Protein AF-A0A7T7HN95-F1 (afdb_monomer)

Foldseek 3Di:
DLLVVLVVLLVVLVVQLVVLVVLCVDPVSVVCSVVSNVVSVVSNVVSVVSNVVVVVVVVVVVVD

Radius of gyration: 15.63 Å; Cα contacts (8 Å, |Δi|>4): 84; chains: 1; bounding box: 35×11×46 Å

pLDDT: mean 90.53, std 7.44, range [56.31, 97.12]

Sequence (64 aa):
MNIVNGIFTIFNGFLVVVVGIIFCCTIIGLLWGPAVVMFGSGMIVKGFAQIGIGTYNAVKSRDQ

Secondary structure (DSSP, 8-state):
-HHHHHHHHHHHHHHHHHHHHHHHTSHHHHHHHHHHHHHHHHHHHHHHHHHHHHHHHHHHTT--

Mean predicted aligned error: 4.22 Å

Organism: NCBI:txid2583532

Solvent-ac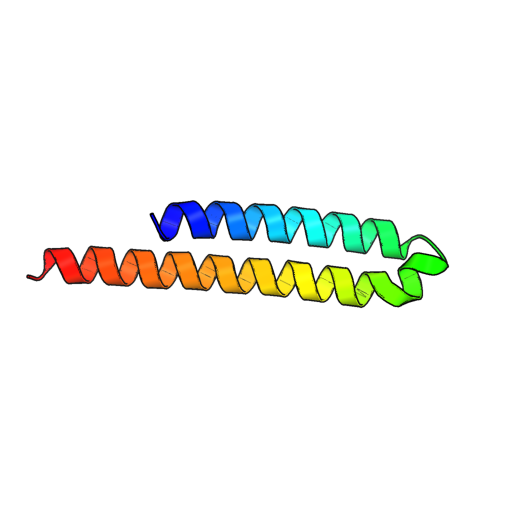cessible surface area (backbone atoms only — not comparable to full-atom values): 3098 Å² total; per-residue (Å²): 111,45,40,64,52,10,53,53,34,28,55,52,11,49,54,39,27,54,51,13,57,58,35,39,78,35,83,72,19,58,77,45,12,64,58,38,28,51,51,13,51,51,34,30,55,51,10,52,50,33,27,52,52,35,50,51,54,56,54,57,65,71,79,110

Structure (mmCIF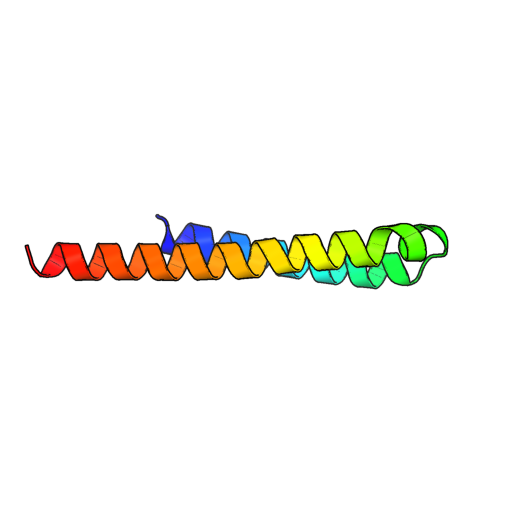, N/CA/C/O backbone):
data_AF-A0A7T7HN95-F1
#
_entry.id   AF-A0A7T7HN95-F1
#
loop_
_atom_site.group_PDB
_atom_site.id
_atom_site.type_symbol
_atom_site.label_atom_id
_atom_site.label_alt_id
_atom_site.label_comp_id
_atom_site.label_asym_id
_atom_site.label_entity_id
_atom_site.label_seq_id
_atom_site.pdbx_PDB_ins_code
_atom_site.Cartn_x
_atom_site.Cartn_y
_atom_site.Cartn_z
_atom_site.occupancy
_atom_site.B_iso_or_equiv
_atom_site.auth_seq_id
_atom_site.auth_comp_id
_atom_site.auth_asym_id
_atom_site.auth_atom_id
_atom_site.pdbx_PDB_model_num
ATOM 1 N N . MET A 1 1 ? -6.690 -0.975 17.590 1.00 68.56 1 MET A N 1
ATOM 2 C CA . MET A 1 1 ? -5.511 -1.259 16.736 1.00 68.56 1 MET A CA 1
ATOM 3 C C . MET A 1 1 ? -5.834 -1.232 15.235 1.00 68.56 1 MET A C 1
ATOM 5 O O . MET A 1 1 ? -5.052 -0.665 14.486 1.00 68.56 1 MET A O 1
ATOM 9 N N . ASN A 1 2 ? -6.993 -1.745 14.790 1.00 80.50 2 ASN A N 1
ATOM 10 C CA . ASN A 1 2 ? -7.362 -1.830 13.360 1.00 80.50 2 ASN A CA 1
ATOM 11 C C . ASN A 1 2 ? -7.462 -0.484 12.618 1.00 80.50 2 ASN A C 1
ATOM 13 O O . ASN A 1 2 ? -7.059 -0.413 11.463 1.00 80.50 2 ASN A O 1
ATOM 17 N N . ILE A 1 3 ? -7.937 0.582 13.276 1.00 86.50 3 ILE A N 1
ATOM 18 C CA . ILE A 1 3 ? -8.050 1.916 12.655 1.00 86.50 3 ILE A CA 1
ATOM 19 C C . ILE A 1 3 ? -6.665 2.490 12.329 1.00 86.50 3 ILE A C 1
ATOM 21 O O . ILE A 1 3 ? -6.399 2.872 11.194 1.00 86.50 3 ILE A O 1
ATOM 25 N N . VAL A 1 4 ? -5.754 2.488 13.307 1.00 89.88 4 VAL A N 1
ATOM 26 C CA . VAL A 1 4 ? -4.379 2.984 13.126 1.00 89.88 4 VAL A CA 1
ATOM 27 C C . VAL A 1 4 ? -3.638 2.152 12.079 1.00 89.88 4 VAL A C 1
ATOM 29 O O . VAL A 1 4 ? -3.009 2.708 11.184 1.00 89.88 4 VAL A O 1
ATOM 32 N N . ASN A 1 5 ? -3.776 0.824 12.126 1.00 91.31 5 ASN A N 1
ATOM 33 C CA . ASN A 1 5 ? -3.146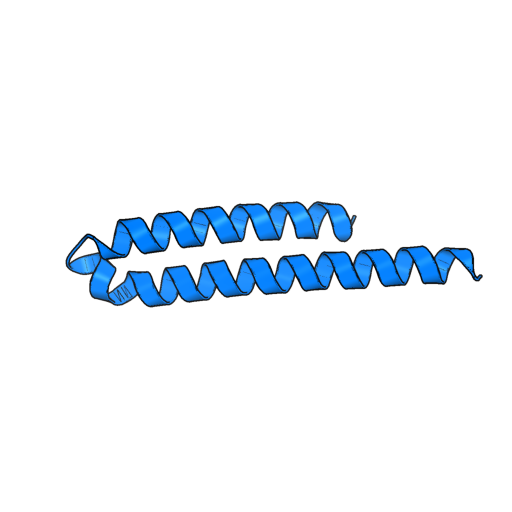 -0.057 11.143 1.00 91.31 5 ASN A CA 1
ATOM 34 C C . ASN A 1 5 ? -3.702 0.161 9.722 1.00 91.31 5 ASN A C 1
ATOM 36 O O . ASN A 1 5 ? -2.956 0.100 8.744 1.00 91.31 5 ASN A O 1
ATOM 40 N N . GLY A 1 6 ? -4.995 0.476 9.607 1.00 91.25 6 GLY A N 1
ATOM 41 C CA . GLY A 1 6 ? -5.622 0.857 8.346 1.00 91.25 6 GLY A CA 1
ATOM 42 C C . GLY A 1 6 ? -5.053 2.159 7.777 1.00 91.25 6 GLY A C 1
ATOM 43 O O . GLY A 1 6 ? -4.731 2.200 6.594 1.00 91.25 6 GLY A O 1
ATOM 44 N N . ILE A 1 7 ? -4.817 3.178 8.614 1.00 94.50 7 ILE A N 1
ATOM 45 C CA . ILE A 1 7 ? -4.161 4.435 8.201 1.00 94.50 7 ILE A CA 1
ATOM 46 C C . ILE A 1 7 ? -2.749 4.168 7.660 1.00 94.50 7 ILE A C 1
ATOM 48 O O . ILE A 1 7 ? -2.417 4.625 6.566 1.00 94.50 7 ILE A O 1
ATOM 52 N N . PHE A 1 8 ? -1.933 3.385 8.375 1.00 94.75 8 PHE A N 1
ATOM 53 C CA . PHE A 1 8 ? -0.593 3.008 7.900 1.00 94.75 8 PHE A CA 1
ATOM 54 C C . PHE A 1 8 ? -0.641 2.235 6.578 1.00 94.75 8 PHE A C 1
ATOM 56 O O . PHE A 1 8 ? 0.179 2.468 5.692 1.00 94.75 8 PHE A O 1
ATOM 63 N N . THR A 1 9 ? -1.622 1.346 6.421 1.00 95.31 9 THR A N 1
ATOM 64 C CA . THR A 1 9 ? -1.802 0.563 5.191 1.00 95.31 9 THR A CA 1
ATOM 65 C C . THR A 1 9 ? -2.184 1.455 4.006 1.00 95.31 9 THR A C 1
ATOM 67 O O . THR A 1 9 ? -1.642 1.266 2.918 1.00 95.31 9 THR A O 1
ATOM 70 N N . ILE A 1 10 ? -3.049 2.458 4.211 1.00 97.12 10 ILE A N 1
ATOM 71 C CA . ILE A 1 10 ? -3.389 3.459 3.185 1.00 97.12 10 ILE A CA 1
ATOM 72 C C . ILE A 1 10 ? -2.148 4.254 2.785 1.00 97.12 10 ILE A C 1
ATOM 74 O O . ILE A 1 10 ? -1.861 4.381 1.596 1.00 97.12 10 ILE A O 1
ATOM 78 N N . PHE A 1 11 ? -1.398 4.761 3.764 1.00 96.69 11 PHE A N 1
ATOM 79 C CA . PHE A 1 11 ? -0.208 5.564 3.498 1.00 96.69 11 PHE A CA 1
ATOM 80 C C . PHE A 1 11 ? 0.852 4.771 2.725 1.00 96.69 11 PHE A C 1
ATOM 82 O O . PHE A 1 11 ? 1.399 5.257 1.738 1.00 96.69 11 PHE A O 1
ATOM 89 N N . ASN A 1 12 ? 1.087 3.517 3.114 1.00 95.94 12 ASN A N 1
ATOM 90 C CA . ASN A 1 12 ? 2.019 2.652 2.400 1.00 95.94 12 ASN A CA 1
ATOM 91 C C . ASN A 1 12 ? 1.525 2.335 0.977 1.00 95.94 12 ASN A C 1
ATOM 93 O O . ASN A 1 12 ? 2.296 2.402 0.025 1.00 95.94 12 ASN A O 1
ATOM 97 N N . GLY A 1 13 ? 0.226 2.068 0.808 1.00 95.81 13 GLY A N 1
ATOM 98 C CA . GLY A 1 13 ? -0.379 1.879 -0.511 1.00 95.81 13 GLY A CA 1
ATOM 99 C C . GLY A 1 13 ? -0.200 3.096 -1.424 1.00 95.81 13 GLY A C 1
ATOM 100 O O . GLY A 1 13 ? 0.155 2.934 -2.589 1.00 95.81 13 GLY A O 1
ATOM 101 N N . PHE A 1 14 ? -0.349 4.313 -0.890 1.00 96.31 14 PHE A N 1
ATOM 102 C CA . PHE A 1 14 ? -0.079 5.553 -1.624 1.00 96.31 14 PHE A CA 1
ATOM 103 C C . PHE A 1 14 ? 1.381 5.650 -2.085 1.00 96.31 14 PHE A C 1
ATOM 105 O O . PHE A 1 14 ? 1.628 5.918 -3.260 1.00 96.31 14 PHE A O 1
ATOM 112 N N . LEU A 1 15 ? 2.349 5.375 -1.203 1.00 96.75 15 LEU A N 1
ATOM 113 C CA . LEU A 1 15 ? 3.769 5.374 -1.575 1.00 96.75 15 LEU A CA 1
ATOM 114 C C . LEU A 1 15 ? 4.066 4.364 -2.689 1.00 96.75 15 LEU A C 1
ATOM 116 O O . LEU A 1 15 ? 4.782 4.684 -3.636 1.00 96.75 15 LEU A O 1
ATOM 120 N N . VAL A 1 16 ? 3.473 3.170 -2.618 1.00 96.19 16 VAL A N 1
ATOM 121 C CA . VAL A 1 16 ? 3.623 2.140 -3.654 1.00 96.19 16 VAL A CA 1
ATOM 122 C C . VAL A 1 16 ? 3.033 2.594 -4.991 1.00 96.19 16 VAL A C 1
ATOM 124 O O . VAL A 1 16 ? 3.656 2.373 -6.027 1.00 96.19 16 VAL A O 1
ATOM 127 N N . VAL A 1 17 ? 1.880 3.272 -4.992 1.00 96.62 17 VAL A N 1
ATOM 128 C CA . VAL A 1 17 ? 1.304 3.858 -6.215 1.00 96.62 17 VAL A CA 1
ATOM 129 C C . VAL A 1 17 ? 2.248 4.895 -6.820 1.00 96.62 17 VAL A C 1
ATOM 131 O O . VAL A 1 17 ? 2.519 4.836 -8.017 1.00 96.62 17 VAL A O 1
ATOM 134 N N . VAL A 1 18 ? 2.790 5.807 -6.009 1.00 95.62 18 VAL A N 1
ATOM 135 C CA . VAL A 1 18 ? 3.736 6.833 -6.477 1.00 95.62 18 VAL A CA 1
ATOM 136 C C . VAL A 1 18 ? 4.977 6.189 -7.095 1.00 95.62 18 VAL A C 1
ATOM 138 O O . VAL A 1 18 ? 5.373 6.556 -8.201 1.00 95.62 18 VAL A O 1
ATOM 141 N N . VAL A 1 19 ? 5.554 5.184 -6.434 1.00 93.00 19 VAL A N 1
ATOM 142 C CA . VAL A 1 19 ? 6.695 4.430 -6.971 1.00 93.00 19 VAL A CA 1
ATOM 143 C C . VAL A 1 19 ? 6.324 3.719 -8.271 1.00 93.00 19 VAL A C 1
ATOM 145 O O . VAL A 1 19 ? 7.094 3.775 -9.224 1.00 93.00 19 VAL A O 1
ATOM 148 N N . GLY A 1 20 ? 5.144 3.102 -8.351 1.00 92.56 20 GLY A N 1
ATOM 149 C CA . GLY A 1 20 ? 4.656 2.450 -9.566 1.00 92.56 20 GLY A CA 1
ATOM 150 C C . GLY A 1 20 ? 4.527 3.413 -10.748 1.00 92.56 20 GLY A C 1
ATOM 151 O O . GLY A 1 20 ? 4.949 3.079 -11.853 1.00 92.56 20 GLY A O 1
ATOM 152 N N . ILE A 1 21 ? 4.028 4.631 -10.510 1.00 93.31 21 ILE A N 1
ATOM 153 C CA . ILE A 1 21 ? 3.939 5.689 -11.529 1.00 93.31 21 ILE A CA 1
ATOM 154 C C . ILE A 1 21 ? 5.336 6.121 -11.989 1.00 93.31 21 ILE A C 1
ATOM 156 O O . ILE A 1 21 ? 5.572 6.227 -13.189 1.00 93.31 21 ILE A O 1
ATOM 160 N N . ILE A 1 22 ? 6.278 6.325 -11.064 1.00 92.06 22 ILE A N 1
ATOM 161 C CA . ILE A 1 22 ? 7.670 6.662 -11.410 1.00 92.06 22 ILE A CA 1
ATOM 162 C C . ILE A 1 22 ? 8.305 5.528 -12.223 1.00 92.06 22 ILE A C 1
ATOM 164 O O . ILE A 1 22 ? 9.010 5.778 -13.199 1.00 92.06 22 ILE A O 1
ATOM 168 N N . PHE A 1 23 ? 8.029 4.276 -11.858 1.00 89.44 23 PHE A N 1
ATOM 169 C CA . PHE A 1 23 ? 8.551 3.110 -12.558 1.00 89.44 23 PHE A CA 1
ATOM 170 C C . PHE A 1 23 ? 8.035 3.051 -14.002 1.00 89.44 23 PHE A C 1
ATOM 172 O O . PHE A 1 23 ? 8.837 2.816 -14.909 1.00 89.44 23 PHE A O 1
ATOM 179 N N . CYS A 1 24 ? 6.756 3.374 -14.244 1.00 90.88 24 CYS A N 1
ATOM 180 C CA . CYS A 1 24 ? 6.165 3.478 -15.589 1.00 90.88 24 CYS A CA 1
ATOM 181 C C . CYS A 1 24 ? 6.916 4.431 -16.536 1.00 90.88 24 CYS A C 1
ATOM 183 O O . CYS A 1 24 ? 6.787 4.288 -17.747 1.00 90.88 24 CYS A O 1
ATOM 185 N N . CYS A 1 25 ? 7.716 5.375 -16.029 1.00 90.25 25 CYS 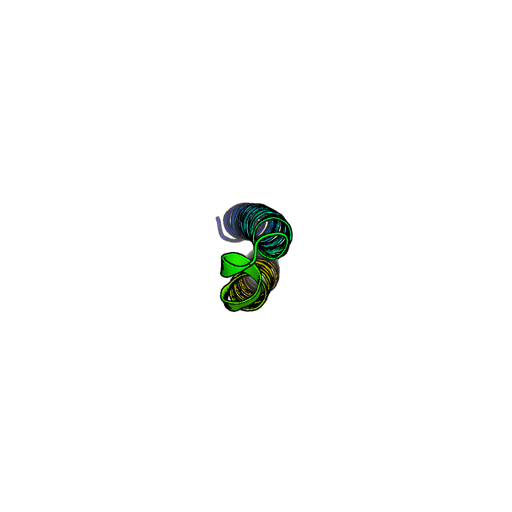A N 1
ATOM 186 C CA . CYS A 1 25 ? 8.542 6.254 -16.864 1.00 90.25 25 CYS A CA 1
ATOM 187 C C . CYS A 1 25 ? 9.755 5.543 -17.497 1.00 90.25 25 CYS A C 1
ATOM 189 O O . CYS A 1 25 ? 10.467 6.138 -18.302 1.00 90.25 25 CYS A O 1
ATOM 191 N N . THR A 1 26 ? 10.017 4.284 -17.141 1.00 90.75 26 THR A N 1
ATOM 192 C CA . THR A 1 26 ? 11.113 3.474 -17.691 1.00 90.75 26 THR A CA 1
ATOM 193 C C . THR A 1 26 ? 10.577 2.383 -18.619 1.00 90.75 26 THR A C 1
ATOM 195 O O . THR A 1 26 ? 9.478 1.872 -18.417 1.00 90.75 26 THR A O 1
ATOM 198 N N . ILE A 1 27 ? 11.371 1.960 -19.611 1.00 86.00 27 ILE A N 1
ATOM 199 C CA . ILE A 1 27 ? 10.984 0.879 -20.543 1.00 86.00 27 ILE A CA 1
ATOM 200 C C . ILE A 1 27 ? 10.632 -0.412 -19.784 1.00 86.00 27 ILE A C 1
ATOM 202 O O . ILE A 1 27 ? 9.649 -1.074 -20.099 1.00 86.00 27 ILE A O 1
ATOM 206 N N . ILE A 1 28 ? 11.406 -0.744 -18.747 1.00 83.56 28 ILE A N 1
ATOM 207 C CA . ILE A 1 28 ? 11.160 -1.919 -17.899 1.00 83.56 28 ILE A CA 1
ATOM 208 C C . ILE A 1 28 ? 9.892 -1.726 -17.064 1.00 83.56 28 ILE A C 1
ATOM 210 O O . ILE A 1 28 ? 9.100 -2.654 -16.902 1.00 83.56 28 ILE A O 1
ATOM 214 N N . GLY A 1 29 ? 9.670 -0.525 -16.541 1.00 85.25 29 GLY A N 1
ATOM 215 C CA . GLY A 1 29 ? 8.504 -0.255 -15.720 1.00 85.25 29 GLY A CA 1
ATOM 216 C C . GLY A 1 29 ? 7.210 -0.042 -16.495 1.00 85.25 29 GLY A C 1
ATOM 217 O O . GLY A 1 29 ? 6.159 -0.138 -15.881 1.00 85.25 29 GLY A O 1
ATOM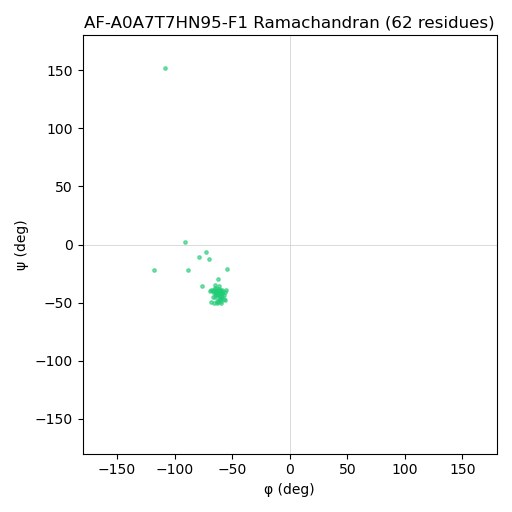 218 N N . LEU A 1 30 ? 7.217 0.111 -17.821 1.00 89.06 30 LEU A N 1
ATOM 219 C CA . LEU A 1 30 ? 5.989 -0.016 -18.621 1.00 89.06 30 LEU A CA 1
ATOM 220 C C . LEU A 1 30 ? 5.375 -1.426 -18.529 1.00 89.06 30 LEU A C 1
ATOM 222 O O . LEU A 1 30 ? 4.156 -1.563 -18.601 1.00 89.06 30 LEU A O 1
ATOM 226 N N . LEU A 1 31 ? 6.194 -2.465 -18.322 1.00 89.06 31 LEU A N 1
ATOM 227 C CA . LEU A 1 31 ? 5.723 -3.851 -18.193 1.00 89.06 31 LEU A CA 1
ATOM 228 C C . LEU A 1 31 ? 5.095 -4.139 -16.821 1.00 89.06 31 LEU A C 1
ATOM 230 O O . LEU A 1 31 ? 4.134 -4.897 -16.729 1.00 89.06 31 LEU A O 1
ATOM 234 N N . TRP A 1 32 ? 5.632 -3.539 -15.755 1.00 87.38 32 TRP A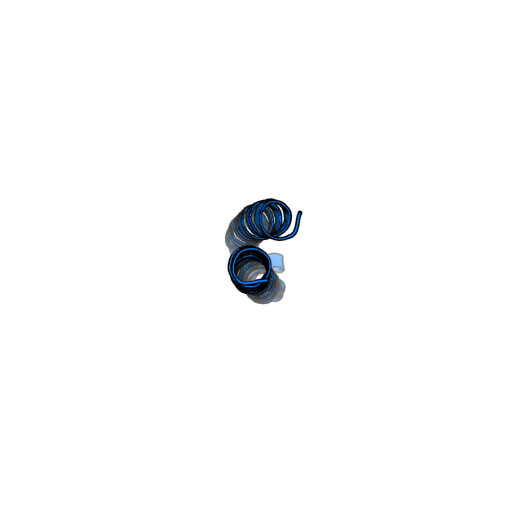 N 1
ATOM 235 C CA . TRP A 1 32 ? 5.288 -3.902 -14.371 1.00 87.38 32 TRP A CA 1
ATOM 236 C C . TRP A 1 32 ? 4.649 -2.775 -13.566 1.00 87.38 32 TRP A C 1
ATOM 238 O O . TRP A 1 32 ? 3.946 -3.030 -12.592 1.00 87.38 32 TRP A O 1
ATOM 248 N N . GLY A 1 33 ? 4.857 -1.527 -13.963 1.00 90.69 33 GLY A N 1
ATOM 249 C CA . GLY A 1 33 ? 4.347 -0.342 -13.286 1.00 90.69 33 GLY A CA 1
ATOM 250 C C . GLY A 1 33 ? 2.824 -0.341 -13.138 1.00 90.69 33 GLY A C 1
ATOM 251 O O . GLY A 1 33 ? 2.362 -0.111 -12.020 1.00 90.69 33 GLY A O 1
ATOM 252 N N . PRO A 1 34 ? 2.021 -0.719 -14.157 1.00 92.94 34 PRO A N 1
ATOM 253 C CA . PRO A 1 34 ? 0.573 -0.857 -13.985 1.00 92.94 34 PRO A CA 1
ATOM 254 C C . PRO A 1 34 ? 0.185 -1.873 -12.901 1.00 92.94 34 PRO A C 1
ATOM 256 O O . PRO A 1 34 ? -0.724 -1.617 -12.112 1.00 92.94 34 PRO A O 1
ATOM 259 N N . ALA A 1 35 ? 0.902 -2.999 -12.807 1.00 93.06 35 ALA A N 1
ATOM 260 C CA . ALA A 1 35 ? 0.667 -4.007 -11.774 1.00 93.06 35 ALA A CA 1
ATOM 261 C C . ALA A 1 35 ? 1.044 -3.491 -10.374 1.00 93.06 35 ALA A C 1
ATOM 263 O O . ALA A 1 35 ? 0.306 -3.718 -9.415 1.00 93.06 35 ALA A O 1
ATOM 264 N N . VAL A 1 36 ? 2.143 -2.740 -10.254 1.00 94.31 36 VAL A N 1
ATOM 265 C CA . VAL A 1 36 ? 2.559 -2.095 -8.996 1.00 94.31 36 VAL A CA 1
ATOM 266 C C . VAL A 1 36 ? 1.535 -1.045 -8.551 1.00 94.31 36 VAL A C 1
ATOM 268 O O . VAL A 1 36 ? 1.145 -1.023 -7.383 1.00 94.31 36 VAL A O 1
ATOM 271 N N . VAL A 1 37 ? 1.031 -0.221 -9.475 1.00 96.00 37 VAL A N 1
ATOM 272 C CA . VAL A 1 37 ? -0.026 0.767 -9.198 1.00 96.00 37 VAL A CA 1
ATOM 273 C C . VAL A 1 37 ? -1.322 0.080 -8.763 1.00 96.00 37 VAL A C 1
ATOM 275 O O . VAL A 1 37 ? -1.953 0.507 -7.792 1.00 96.00 37 VAL A O 1
ATOM 278 N N . MET A 1 38 ? -1.709 -1.011 -9.425 1.00 95.50 38 MET A N 1
ATOM 279 C CA . MET A 1 38 ? -2.885 -1.797 -9.047 1.00 95.50 38 MET A CA 1
ATOM 280 C C . MET A 1 38 ? -2.728 -2.414 -7.651 1.00 95.50 38 MET A C 1
ATOM 282 O O . MET A 1 38 ? -3.654 -2.351 -6.842 1.00 95.50 38 MET A O 1
ATOM 286 N N . PHE A 1 39 ? -1.545 -2.940 -7.329 1.00 95.12 39 PHE A N 1
ATOM 287 C CA . PHE A 1 39 ? -1.243 -3.484 -6.007 1.00 95.12 39 PHE A CA 1
ATOM 288 C C . PHE A 1 39 ? -1.322 -2.410 -4.911 1.00 95.12 39 PHE A C 1
ATOM 290 O O . PHE A 1 39 ? -2.013 -2.605 -3.908 1.00 95.12 39 PHE A O 1
ATOM 297 N N . GLY A 1 40 ? -0.694 -1.249 -5.122 1.00 95.12 40 GLY A N 1
ATOM 298 C CA . GLY A 1 40 ? -0.774 -0.121 -4.191 1.00 95.12 40 GLY A CA 1
ATOM 299 C C . GLY A 1 40 ? -2.212 0.371 -3.988 1.00 95.12 40 GLY A C 1
ATOM 300 O O . GLY A 1 40 ? -2.638 0.605 -2.856 1.00 95.12 40 GLY A O 1
ATOM 301 N N . SER A 1 41 ? -3.008 0.413 -5.059 1.00 96.38 41 SER A N 1
ATOM 302 C CA . SER A 1 41 ? -4.438 0.749 -4.995 1.00 96.38 41 SER A CA 1
ATOM 303 C C . SER A 1 41 ? -5.230 -0.269 -4.164 1.00 96.38 41 SER A C 1
ATOM 305 O O . SER A 1 41 ? -6.059 0.109 -3.336 1.00 96.38 41 SER A O 1
ATOM 307 N N . GLY A 1 42 ? -4.930 -1.563 -4.307 1.00 96.00 42 GLY A N 1
ATOM 308 C CA . GLY A 1 42 ? -5.521 -2.625 -3.488 1.00 96.00 42 GLY A CA 1
ATOM 309 C C . GLY A 1 42 ? -5.199 -2.483 -1.997 1.00 96.00 42 GLY A C 1
ATOM 310 O O . GLY A 1 42 ? -6.070 -2.698 -1.150 1.00 96.00 42 GLY A O 1
ATOM 311 N N . MET A 1 43 ? -3.980 -2.057 -1.654 1.00 95.94 43 MET A N 1
ATOM 312 C CA . MET A 1 43 ? -3.608 -1.762 -0.265 1.00 95.94 43 MET A CA 1
ATOM 313 C C . MET A 1 43 ? -4.414 -0.593 0.309 1.00 95.94 43 MET A C 1
ATOM 315 O O . MET A 1 43 ? -4.882 -0.686 1.444 1.00 95.94 43 MET A O 1
ATOM 319 N N . ILE A 1 44 ? -4.638 0.467 -0.472 1.00 96.50 44 ILE A N 1
ATOM 320 C CA . ILE A 1 44 ? -5.458 1.615 -0.056 1.00 96.50 44 ILE A CA 1
ATOM 321 C C . ILE A 1 44 ? -6.882 1.157 0.277 1.00 96.50 44 ILE A C 1
ATOM 323 O O . ILE A 1 44 ? -7.379 1.426 1.372 1.00 96.50 44 ILE A O 1
ATOM 327 N N . VAL A 1 45 ? -7.517 0.395 -0.620 1.00 96.50 45 VAL A N 1
ATOM 328 C CA . VAL A 1 45 ? -8.872 -0.143 -0.405 1.00 96.50 45 VAL A CA 1
ATOM 329 C C . VAL A 1 45 ? -8.927 -1.027 0.844 1.00 96.50 45 VAL A C 1
ATOM 331 O O . VAL A 1 45 ? -9.827 -0.885 1.675 1.00 96.50 45 VAL A O 1
ATOM 334 N N . LYS A 1 46 ? -7.934 -1.902 1.032 1.00 94.38 46 LYS A N 1
ATOM 335 C CA . LYS A 1 46 ? -7.832 -2.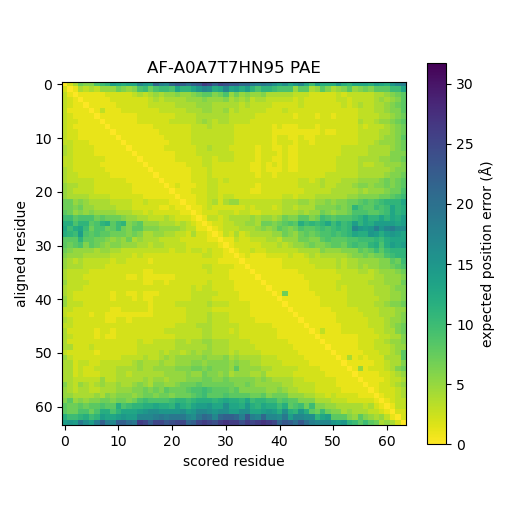752 2.225 1.00 94.38 46 LYS A CA 1
ATOM 336 C C . LYS A 1 46 ? -7.701 -1.930 3.508 1.00 94.38 46 LYS A C 1
ATOM 338 O O . LYS A 1 46 ? -8.330 -2.266 4.511 1.00 94.38 46 LYS A O 1
ATOM 343 N N . GLY A 1 47 ? -6.910 -0.861 3.490 1.00 94.06 47 GLY A N 1
ATOM 344 C CA . GLY A 1 47 ? -6.746 0.017 4.643 1.00 94.06 47 GLY A CA 1
ATOM 345 C C . GLY A 1 47 ? -8.043 0.744 5.014 1.00 94.06 47 GLY A C 1
ATOM 346 O O . GLY A 1 47 ? -8.398 0.783 6.193 1.00 94.06 47 GLY A O 1
ATOM 347 N N . PHE A 1 48 ? -8.824 1.206 4.030 1.00 94.94 48 PHE A N 1
ATOM 348 C CA . PHE A 1 48 ? -10.165 1.753 4.280 1.00 94.94 48 PHE A CA 1
ATOM 349 C C . PHE A 1 48 ? -11.111 0.716 4.897 1.00 94.94 48 PHE A C 1
ATOM 351 O O . PHE A 1 48 ? -11.815 1.026 5.859 1.00 94.94 48 PHE A O 1
ATOM 358 N N . ALA A 1 49 ? -11.086 -0.529 4.416 1.00 93.56 49 ALA A N 1
ATOM 359 C CA . ALA A 1 49 ? -11.880 -1.608 5.001 1.00 93.56 49 ALA A CA 1
ATOM 360 C C . ALA A 1 49 ? -11.495 -1.884 6.468 1.00 93.56 49 ALA A C 1
ATOM 362 O O . ALA A 1 49 ? -12.367 -2.052 7.319 1.00 93.56 49 ALA A O 1
ATOM 363 N N . GLN A 1 50 ? -10.199 -1.872 6.797 1.00 93.38 50 GLN A N 1
ATOM 364 C CA . GLN A 1 50 ? -9.719 -2.048 8.174 1.00 93.38 50 GLN A CA 1
ATOM 365 C C . GLN A 1 50 ? -10.170 -0.922 9.109 1.00 93.38 50 GLN A C 1
ATOM 367 O O . GLN A 1 50 ? -10.530 -1.195 10.258 1.00 93.38 50 GLN A O 1
ATOM 372 N N . ILE A 1 51 ? -10.189 0.323 8.622 1.00 93.69 51 ILE A N 1
ATOM 373 C CA . ILE A 1 51 ? -10.741 1.461 9.366 1.00 93.69 51 ILE A CA 1
ATOM 374 C C . ILE A 1 51 ? -12.237 1.252 9.596 1.00 93.69 51 ILE A C 1
ATOM 376 O O . ILE A 1 51 ? -12.675 1.323 10.740 1.00 93.69 51 ILE A O 1
ATOM 380 N N . GLY A 1 52 ? -13.004 0.925 8.552 1.00 91.69 52 GLY A N 1
ATOM 381 C CA . GLY A 1 52 ? -14.448 0.697 8.656 1.00 91.69 52 GLY A CA 1
ATOM 382 C C . GLY A 1 52 ? -14.809 -0.401 9.661 1.00 91.69 52 GLY A C 1
ATOM 383 O O . GLY A 1 52 ? -15.639 -0.185 10.542 1.00 91.69 52 GLY A O 1
ATOM 384 N N . ILE A 1 53 ? -14.121 -1.545 9.601 1.00 91.88 53 ILE A N 1
ATOM 385 C CA . ILE A 1 53 ? -14.297 -2.648 10.561 1.00 91.88 53 ILE A CA 1
ATOM 386 C C . ILE A 1 53 ? -13.899 -2.209 11.975 1.00 91.88 53 ILE A C 1
ATOM 388 O O . ILE A 1 53 ? -14.579 -2.531 12.948 1.00 91.8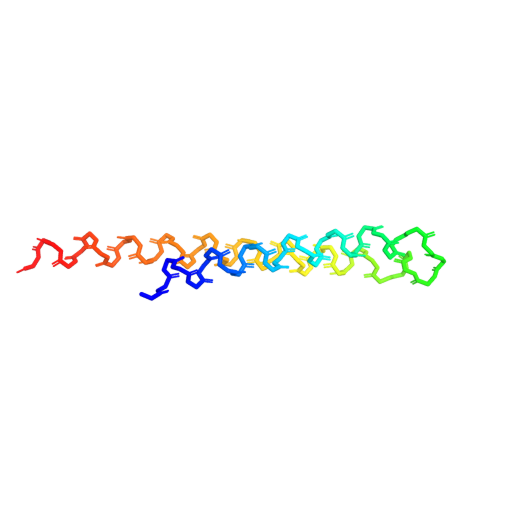8 53 ILE A O 1
ATOM 392 N N . GLY A 1 54 ? -12.796 -1.470 12.105 1.00 90.81 54 GLY A N 1
ATOM 393 C CA . GLY A 1 54 ? -12.345 -0.937 13.387 1.00 90.81 54 GLY A CA 1
ATOM 394 C C . GLY A 1 54 ? -13.375 -0.006 14.027 1.00 90.81 54 GLY A C 1
ATOM 395 O O . GLY A 1 54 ? -13.650 -0.139 15.218 1.00 90.81 54 GLY A O 1
ATOM 396 N N . THR A 1 55 ? -13.972 0.885 13.238 1.00 89.56 55 THR A N 1
ATOM 397 C CA . THR A 1 55 ? -15.030 1.800 13.679 1.00 89.56 55 THR A CA 1
ATOM 398 C C . THR A 1 55 ? -16.300 1.041 14.050 1.00 89.56 55 THR A C 1
ATOM 400 O O . THR A 1 55 ? -16.850 1.286 15.119 1.00 89.56 55 THR A O 1
ATOM 403 N N . TYR A 1 56 ? -16.731 0.076 13.231 1.00 89.06 56 TYR A N 1
ATOM 404 C CA . TYR A 1 56 ? -17.895 -0.763 13.532 1.00 89.06 56 TYR A CA 1
ATOM 405 C C . TYR A 1 56 ? -17.744 -1.483 14.877 1.00 89.06 56 TYR A C 1
ATOM 407 O O . TYR A 1 56 ? -18.638 -1.425 15.718 1.00 89.06 56 TYR A O 1
ATOM 415 N N . ASN A 1 57 ? -16.585 -2.100 15.118 1.00 88.75 57 ASN A N 1
ATOM 416 C CA . ASN A 1 57 ? -16.322 -2.793 16.376 1.00 88.75 57 ASN A CA 1
ATOM 417 C C . ASN A 1 57 ? -16.299 -1.836 17.576 1.00 88.75 57 ASN A C 1
ATOM 419 O O . ASN A 1 57 ? -16.794 -2.200 18.638 1.00 88.75 57 ASN A O 1
ATOM 423 N N . ALA A 1 58 ? -15.765 -0.621 17.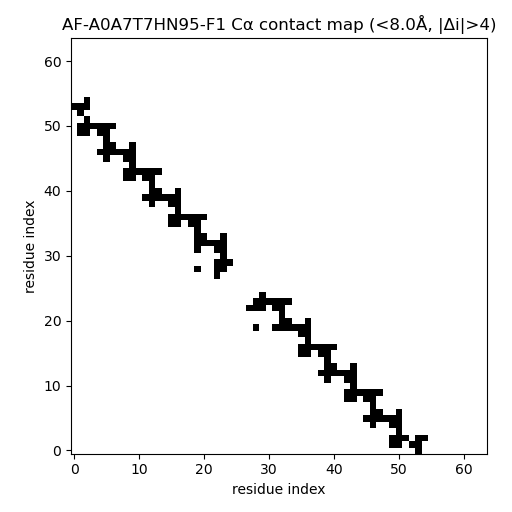411 1.00 85.75 58 ALA A N 1
ATOM 424 C CA . ALA A 1 58 ? -15.745 0.386 18.472 1.00 85.75 58 ALA A CA 1
ATOM 425 C C . ALA A 1 58 ? -17.156 0.875 18.842 1.00 85.75 58 ALA A C 1
ATOM 427 O O . ALA A 1 58 ? -17.449 1.058 20.023 1.00 85.75 58 ALA A O 1
ATOM 428 N N . VAL A 1 59 ? -18.036 1.053 17.851 1.00 88.38 59 VAL A N 1
ATOM 429 C CA . VAL A 1 59 ? -19.442 1.418 18.084 1.00 88.38 59 VAL A CA 1
ATOM 430 C C . VAL A 1 59 ? -20.190 0.261 18.739 1.00 88.38 59 VAL A C 1
ATOM 432 O O . VAL A 1 59 ? -20.774 0.450 19.797 1.00 88.38 59 VAL A O 1
ATOM 435 N N . LYS A 1 60 ? -20.072 -0.959 18.200 1.00 87.50 60 LYS A N 1
ATOM 436 C CA . LYS A 1 60 ? -20.706 -2.155 18.772 1.00 87.50 60 LYS A CA 1
ATOM 437 C C . LYS A 1 60 ? -20.328 -2.379 20.239 1.00 87.50 60 LYS A C 1
ATOM 439 O O . LYS A 1 60 ? -21.179 -2.760 21.028 1.00 87.50 60 LYS A O 1
ATOM 444 N N . SER A 1 61 ? -19.071 -2.132 20.614 1.00 83.19 61 SER A N 1
ATOM 445 C CA . SER A 1 61 ? -18.624 -2.263 22.007 1.00 83.19 61 SER A CA 1
ATOM 446 C C . SER A 1 61 ? -19.179 -1.203 22.965 1.00 83.19 61 SER A C 1
ATOM 448 O O . SER A 1 61 ? -19.003 -1.354 24.165 1.00 83.19 61 SER A O 1
ATOM 450 N N . ARG A 1 62 ? -19.795 -0.122 22.465 1.00 71.69 62 ARG A N 1
ATOM 451 C CA . ARG A 1 62 ? -20.468 0.886 23.302 1.00 71.69 62 ARG A CA 1
ATOM 452 C C . ARG A 1 62 ? -21.930 0.556 23.592 1.00 71.69 62 ARG A C 1
ATOM 454 O O . ARG A 1 62 ? -22.460 1.080 24.563 1.00 71.69 62 ARG A O 1
ATOM 461 N N . ASP A 1 63 ? -22.550 -0.279 22.763 1.00 69.06 63 ASP A N 1
ATOM 462 C CA . ASP A 1 63 ? -23.954 -0.684 22.903 1.00 69.06 63 ASP A CA 1
ATOM 463 C C . ASP A 1 63 ? -24.127 -1.972 23.743 1.00 69.06 63 ASP A C 1
ATOM 465 O O . ASP A 1 63 ? -25.250 -2.455 23.894 1.00 69.06 63 ASP A O 1
ATOM 469 N N . GLN A 1 64 ? -23.034 -2.546 24.269 1.00 56.31 64 GLN A N 1
ATOM 470 C CA . GLN A 1 64 ? -23.019 -3.713 25.169 1.00 56.31 64 GLN A CA 1
ATOM 471 C C . GLN A 1 64 ? -22.617 -3.313 26.586 1.00 56.31 64 GLN A C 1
ATOM 473 O O . GLN A 1 64 ? -23.157 -3.939 27.524 1.00 56.31 64 GLN A O 1
#